Protein AF-A0A2N6T815-F1 (afdb_monomer)

Radius of gyration: 15.42 Å; Cα contacts (8 Å, |Δi|>4): 144; chains: 1; bounding box: 39×34×43 Å

Secondary structure (DSSP, 8-state):
-PPPPP----HHHHHHHHHHHHHHHHHHHHHHHHTTTGGGGHHHHHHHHHHHHHHHHHHHHH-S-HHHHTHHHHHHHHHHHHHHHS-HHHHHHHHHTHHHHHHHHHHHHHHHHHHHHT--

Solvent-accessible surface area (backbone atoms only — not comparable to full-atom values): 6227 Å² total; per-residue (Å²): 130,82,86,74,78,86,81,90,67,54,77,66,56,32,50,50,52,46,49,51,44,23,54,48,32,45,56,50,48,54,53,26,63,76,32,38,85,45,79,72,11,49,66,26,24,52,44,32,20,51,51,23,25,49,46,24,50,55,24,44,75,55,35,92,48,67,75,65,18,36,44,26,45,53,42,29,53,53,46,51,53,46,36,57,72,54,53,67,72,50,23,46,52,42,59,78,41,40,68,47,42,52,47,29,53,54,25,26,53,48,17,25,49,48,53,64,77,67,64,122

Organism: NCBI:txid302449

pLDDT: mean 93.17, std 10.55, range [45.44, 98.75]

Mean predicted aligned error: 4.26 Å

Struct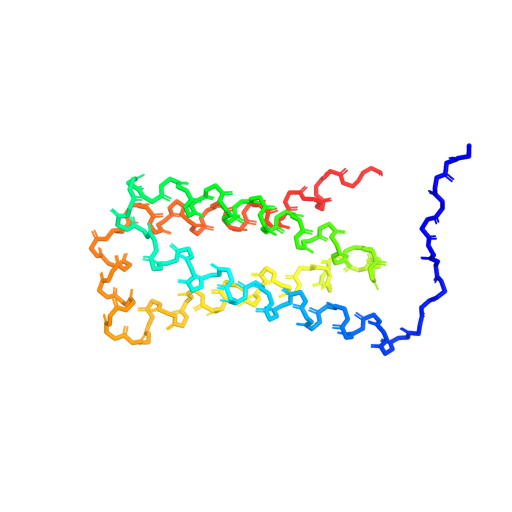ure (mmCIF, N/CA/C/O backbone):
data_AF-A0A2N6T815-F1
#
_entry.id   AF-A0A2N6T815-F1
#
loop_
_atom_site.group_PDB
_atom_site.id
_atom_site.type_symbol
_atom_site.label_atom_id
_atom_site.label_alt_id
_atom_site.label_comp_id
_atom_site.label_asym_id
_atom_site.label_entity_id
_atom_site.label_seq_id
_atom_site.pdbx_PDB_ins_code
_atom_site.Cartn_x
_atom_site.Cartn_y
_atom_site.Cartn_z
_atom_site.occupancy
_atom_site.B_iso_or_equiv
_atom_site.auth_seq_id
_atom_site.auth_comp_id
_atom_site.auth_asym_id
_atom_site.auth_atom_id
_atom_site.pdbx_PDB_model_num
ATOM 1 N N . MET A 1 1 ? -10.341 21.684 22.987 1.00 50.38 1 MET A N 1
ATOM 2 C CA . MET A 1 1 ? -11.177 20.493 22.730 1.00 50.38 1 MET A CA 1
ATOM 3 C C . MET A 1 1 ? -10.321 19.500 21.971 1.00 50.38 1 MET A C 1
ATOM 5 O O . MET A 1 1 ? -9.862 19.836 20.889 1.00 50.38 1 MET A O 1
ATOM 9 N N . THR A 1 2 ? -10.014 18.342 22.549 1.00 52.06 2 THR A N 1
ATOM 10 C CA . THR A 1 2 ? -9.398 17.254 21.781 1.00 52.06 2 THR A CA 1
ATOM 11 C C . THR A 1 2 ? -10.460 16.711 20.822 1.00 52.06 2 THR A C 1
ATOM 13 O O . THR A 1 2 ? -11.555 16.388 21.288 1.00 52.06 2 THR A O 1
ATOM 16 N N . PRO A 1 3 ? -10.207 16.654 19.502 1.00 58.94 3 PRO A N 1
ATOM 17 C CA . PRO A 1 3 ? -11.150 16.054 18.565 1.00 58.94 3 PRO A CA 1
ATOM 18 C C . PRO A 1 3 ? -11.439 14.618 19.013 1.00 58.94 3 PRO A C 1
ATOM 20 O O . PRO A 1 3 ? -10.511 13.818 19.128 1.00 58.94 3 PRO A O 1
ATOM 23 N N . GLN A 1 4 ? -12.697 14.306 19.318 1.00 61.75 4 GLN A N 1
ATOM 24 C CA . GLN A 1 4 ? -13.118 12.932 19.579 1.00 61.75 4 GLN A CA 1
ATOM 25 C C . GLN A 1 4 ? -13.483 12.299 18.233 1.00 61.75 4 GLN A C 1
ATOM 27 O O . GLN A 1 4 ? -14.345 12.844 17.537 1.00 61.75 4 GLN A O 1
ATOM 32 N N . PRO A 1 5 ? -12.835 11.195 17.821 1.00 64.44 5 PRO A N 1
ATOM 33 C CA . PRO A 1 5 ? -13.291 10.435 16.667 1.00 64.44 5 PRO A CA 1
ATOM 34 C C . PRO A 1 5 ? -14.750 10.029 16.890 1.00 64.44 5 PRO A C 1
ATOM 36 O O . PRO A 1 5 ? -15.089 9.573 17.983 1.00 64.44 5 PRO A O 1
ATOM 39 N N . ARG A 1 6 ? -15.616 10.181 15.877 1.00 68.19 6 ARG A N 1
ATOM 40 C CA . ARG A 1 6 ? -16.959 9.582 15.931 1.00 68.19 6 ARG A CA 1
ATOM 41 C C . ARG A 1 6 ? -16.769 8.085 16.191 1.00 68.19 6 ARG A C 1
ATOM 43 O O . ARG A 1 6 ? -15.906 7.482 15.569 1.00 68.19 6 ARG A O 1
ATOM 50 N N . THR A 1 7 ? -17.508 7.499 17.121 1.00 69.25 7 THR A N 1
ATOM 51 C CA . THR A 1 7 ? -17.459 6.050 17.409 1.00 69.25 7 THR A CA 1
ATOM 52 C C . THR A 1 7 ? -18.696 5.323 16.902 1.00 69.25 7 THR A C 1
ATOM 54 O O . THR A 1 7 ? -18.762 4.095 16.914 1.00 69.25 7 THR A O 1
ATOM 57 N N . ASP A 1 8 ? -19.668 6.094 16.425 1.00 77.19 8 ASP A N 1
ATOM 58 C CA . ASP A 1 8 ? -21.005 5.626 16.110 1.00 77.19 8 ASP A CA 1
ATOM 59 C C . ASP A 1 8 ? -21.026 5.298 14.618 1.00 77.19 8 ASP A C 1
ATOM 61 O O . ASP A 1 8 ? -21.353 6.131 13.770 1.00 77.19 8 ASP A O 1
ATOM 65 N N . PHE A 1 9 ? -20.565 4.100 14.274 1.00 81.69 9 PHE A N 1
ATOM 66 C CA . PHE A 1 9 ? -20.640 3.588 12.911 1.00 81.69 9 PHE A CA 1
ATOM 67 C C . PHE A 1 9 ? -21.394 2.273 12.898 1.00 81.69 9 PHE A C 1
ATOM 69 O O . PHE A 1 9 ? -21.223 1.422 13.774 1.00 81.69 9 PHE A O 1
ATOM 76 N N . THR A 1 10 ? -22.198 2.074 11.865 1.00 88.94 10 THR A N 1
ATOM 77 C CA . THR A 1 10 ? -22.815 0.776 11.628 1.00 88.94 10 THR A CA 1
ATOM 78 C C . THR A 1 10 ? -21.763 -0.224 11.131 1.00 88.94 10 THR A C 1
ATOM 80 O O . THR A 1 10 ? -20.781 0.154 10.480 1.00 88.94 10 THR A O 1
ATOM 83 N N . PRO A 1 11 ? -21.972 -1.537 11.341 1.00 87.50 11 PRO A N 1
ATOM 84 C CA . PRO A 1 11 ? -21.102 -2.557 10.759 1.00 87.50 11 PRO A CA 1
ATOM 85 C C . PRO A 1 11 ? -20.988 -2.465 9.228 1.00 87.50 11 PRO A C 1
ATOM 87 O O . PRO A 1 11 ? -19.972 -2.872 8.667 1.00 87.50 11 PRO A O 1
ATOM 90 N N . GLY A 1 12 ? -22.019 -1.944 8.549 1.00 91.94 12 GLY A N 1
ATOM 91 C CA . GLY A 1 12 ? -22.016 -1.717 7.103 1.00 91.94 12 GLY A CA 1
ATOM 92 C C . GLY A 1 12 ? -21.059 -0.601 6.681 1.00 91.94 12 GLY A C 1
ATOM 93 O O . GLY A 1 12 ? -20.268 -0.800 5.762 1.00 91.94 12 GLY A O 1
ATOM 94 N N . GLU A 1 13 ? -21.062 0.526 7.396 1.00 91.69 13 GLU A N 1
ATOM 95 C CA . GLU A 1 13 ? -20.135 1.642 7.153 1.00 91.69 13 GLU A CA 1
ATOM 96 C C . GLU A 1 13 ? -18.678 1.210 7.350 1.00 91.69 13 GLU A C 1
ATOM 98 O O . GLU A 1 13 ? -17.836 1.481 6.497 1.00 91.69 13 GLU A O 1
ATOM 103 N N . ALA A 1 14 ? -18.389 0.457 8.416 1.00 92.75 14 ALA A N 1
ATOM 104 C CA . ALA A 1 14 ? -17.045 -0.062 8.667 1.00 92.75 14 ALA A CA 1
ATOM 105 C C . ALA A 1 14 ? -16.550 -0.974 7.529 1.00 92.75 14 ALA A C 1
ATOM 107 O O . ALA A 1 14 ? -15.414 -0.843 7.068 1.00 92.75 14 ALA A O 1
ATOM 108 N N . ARG A 1 15 ? -17.407 -1.874 7.025 1.00 94.50 15 ARG A N 1
ATOM 109 C CA . ARG A 1 15 ? -17.075 -2.737 5.875 1.00 94.50 15 ARG A CA 1
ATOM 110 C C . ARG A 1 15 ? -16.854 -1.925 4.603 1.00 94.50 15 ARG A C 1
ATOM 112 O O . ARG A 1 15 ? -15.902 -2.202 3.875 1.00 94.50 15 ARG A O 1
ATOM 119 N N . ALA A 1 16 ? -17.698 -0.928 4.342 1.00 95.94 16 ALA A N 1
ATOM 120 C CA . ALA A 1 16 ? -17.553 -0.047 3.189 1.00 95.94 16 ALA A CA 1
ATOM 121 C C . ALA A 1 16 ? -16.239 0.749 3.254 1.00 95.94 16 ALA A C 1
ATOM 123 O O . ALA A 1 16 ? -15.524 0.822 2.256 1.00 95.94 16 ALA A O 1
ATOM 124 N N . GLY A 1 17 ? -15.873 1.254 4.437 1.00 95.81 17 GLY A N 1
ATOM 125 C CA . GLY A 1 17 ? -14.602 1.936 4.682 1.00 95.81 17 GLY A CA 1
ATOM 126 C C . GLY A 1 17 ? -13.395 1.057 4.352 1.00 95.81 17 GLY A C 1
ATOM 127 O O . GLY A 1 17 ? -12.543 1.451 3.558 1.00 95.81 17 GLY A O 1
ATOM 128 N N . ILE A 1 18 ? -13.346 -0.171 4.879 1.00 97.56 18 ILE A N 1
ATOM 129 C CA . ILE A 1 18 ? -12.265 -1.129 4.572 1.00 97.56 18 ILE A CA 1
ATOM 130 C C . ILE A 1 18 ? -12.244 -1.514 3.084 1.00 97.56 18 ILE A C 1
ATOM 132 O O . ILE A 1 18 ? -11.169 -1.633 2.491 1.00 97.56 18 ILE A O 1
ATOM 136 N N . THR A 1 19 ? -13.415 -1.672 2.463 1.00 98.19 19 THR A N 1
ATOM 137 C CA . THR A 1 19 ? -13.532 -2.000 1.033 1.00 98.19 19 THR A CA 1
ATOM 138 C C . THR A 1 19 ? -12.917 -0.900 0.173 1.00 98.19 19 THR A C 1
ATOM 140 O O . THR A 1 19 ? -12.053 -1.180 -0.654 1.00 98.19 19 THR A O 1
ATOM 143 N N . TRP A 1 20 ? -13.279 0.362 0.412 1.00 98.06 20 TRP A N 1
ATOM 144 C CA . TRP A 1 20 ? -12.723 1.492 -0.334 1.00 98.06 20 TRP A CA 1
ATOM 145 C C . TRP A 1 20 ? -11.234 1.716 -0.078 1.00 98.06 20 TRP A C 1
ATOM 147 O O . TRP A 1 20 ? -10.512 2.052 -1.014 1.00 98.06 20 TRP A O 1
ATOM 157 N N . LEU A 1 21 ? -10.744 1.468 1.140 1.00 98.25 21 LEU A N 1
ATOM 158 C CA . LEU A 1 21 ? -9.302 1.475 1.411 1.00 98.25 21 LEU A CA 1
ATOM 159 C C . LEU A 1 21 ? -8.565 0.414 0.585 1.00 98.25 21 LEU A C 1
ATOM 161 O O . LEU A 1 21 ? -7.471 0.671 0.092 1.00 98.25 21 LEU A O 1
ATOM 165 N N . SER A 1 22 ? -9.174 -0.757 0.401 1.00 98.62 22 SER A N 1
ATOM 166 C CA . SER A 1 22 ? -8.601 -1.848 -0.394 1.00 98.62 22 SER A CA 1
ATOM 167 C C . SER A 1 22 ? -8.604 -1.525 -1.892 1.00 98.62 22 SER A C 1
ATOM 169 O O . SER A 1 22 ? -7.609 -1.762 -2.571 1.00 98.62 22 SER A O 1
ATOM 171 N N . VAL A 1 23 ? -9.679 -0.907 -2.398 1.00 98.62 23 VAL A N 1
ATOM 172 C CA . VAL A 1 23 ? -9.727 -0.370 -3.771 1.00 98.62 23 VAL A CA 1
ATOM 173 C C . VAL A 1 23 ? -8.649 0.697 -3.967 1.00 98.62 23 VAL A C 1
ATOM 175 O O . VAL A 1 23 ? -7.899 0.638 -4.937 1.00 98.62 23 VAL A O 1
ATOM 178 N N . GLY A 1 24 ? -8.525 1.635 -3.025 1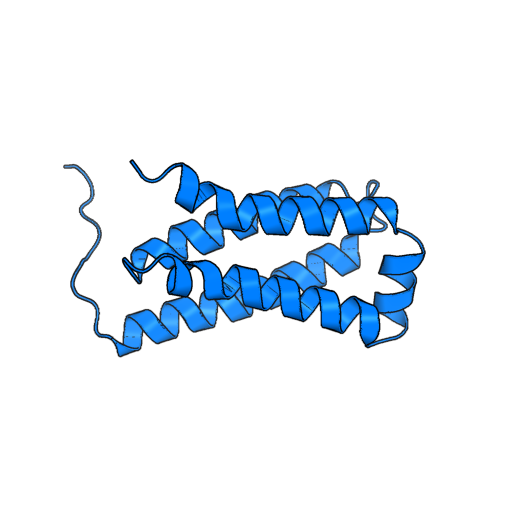.00 98.50 24 GLY A N 1
ATOM 179 C CA . GLY A 1 24 ? -7.480 2.656 -3.041 1.00 98.50 24 GLY A CA 1
ATOM 180 C C . GLY A 1 24 ? -6.080 2.047 -3.094 1.00 98.50 24 GLY A C 1
ATOM 181 O O . GLY A 1 24 ? -5.278 2.463 -3.921 1.00 98.50 24 GLY A O 1
ATOM 182 N N . ALA A 1 25 ? -5.816 1.011 -2.294 1.00 98.62 25 ALA A N 1
ATOM 183 C CA . ALA A 1 25 ? -4.536 0.307 -2.290 1.00 98.62 25 ALA A CA 1
ATOM 184 C C . ALA A 1 25 ? -4.206 -0.354 -3.644 1.00 98.62 25 ALA A C 1
ATOM 186 O O . ALA A 1 25 ? -3.054 -0.347 -4.070 1.00 98.62 25 ALA A O 1
ATOM 187 N N . LEU A 1 26 ? -5.200 -0.891 -4.361 1.00 98.75 26 LEU A N 1
ATOM 188 C CA . LEU A 1 26 ? -4.985 -1.413 -5.717 1.00 98.75 26 LEU A CA 1
ATOM 189 C C . LEU A 1 26 ? -4.689 -0.300 -6.725 1.00 98.75 26 LEU A C 1
ATOM 191 O O . LEU A 1 26 ? -3.833 -0.464 -7.590 1.00 98.75 26 LEU A O 1
ATOM 195 N N . VAL A 1 27 ? -5.372 0.841 -6.619 1.00 98.56 27 VAL A N 1
ATOM 196 C CA . VAL A 1 27 ? -5.113 1.989 -7.499 1.00 98.56 27 VAL A CA 1
ATO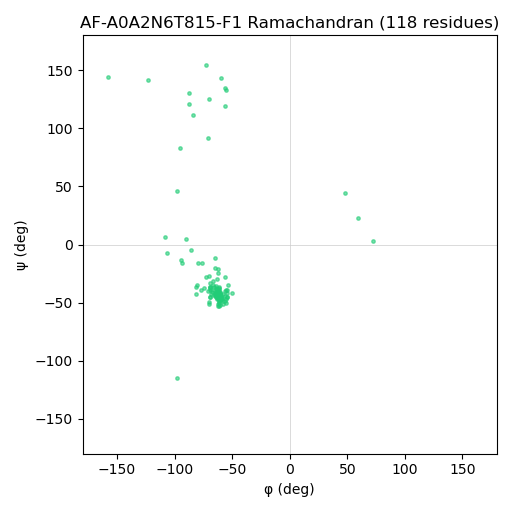M 197 C C . VAL A 1 27 ? -3.707 2.543 -7.265 1.00 98.56 27 VAL A C 1
ATOM 199 O O . VAL A 1 27 ? -2.989 2.798 -8.230 1.00 98.56 27 VAL A O 1
ATOM 202 N N . THR A 1 28 ? -3.281 2.688 -6.007 1.00 98.06 28 THR A N 1
ATOM 203 C CA . THR A 1 28 ? -1.925 3.161 -5.689 1.00 98.06 28 THR A CA 1
ATOM 204 C C . THR A 1 28 ? -0.873 2.178 -6.182 1.00 98.06 28 THR A C 1
ATOM 206 O O . THR A 1 28 ? 0.097 2.611 -6.794 1.00 98.06 28 THR A O 1
ATOM 209 N N . LEU A 1 29 ? -1.106 0.870 -6.033 1.00 98.62 29 LEU A N 1
ATOM 210 C CA . LEU A 1 29 ? -0.227 -0.169 -6.569 1.00 98.62 29 LEU A CA 1
ATOM 211 C C . LEU A 1 29 ? 0.010 -0.015 -8.079 1.00 98.62 29 LEU A C 1
ATOM 213 O O . LEU A 1 29 ? 1.146 -0.129 -8.535 1.00 98.62 29 LEU A O 1
ATOM 217 N N . LEU A 1 30 ? -1.041 0.237 -8.867 1.00 98.12 30 LEU A N 1
ATOM 218 C CA . LEU A 1 30 ? -0.896 0.418 -10.317 1.00 98.12 30 LEU A CA 1
ATOM 219 C C . LEU A 1 30 ? 0.016 1.606 -10.648 1.00 98.12 30 LEU A C 1
ATOM 221 O O . LEU A 1 30 ? 0.861 1.506 -11.538 1.00 98.12 30 LEU A O 1
ATOM 225 N N . VAL A 1 31 ? -0.124 2.710 -9.908 1.00 98.19 31 VAL A N 1
ATOM 226 C CA . VAL A 1 31 ? 0.721 3.903 -10.065 1.00 98.19 31 VAL A CA 1
ATOM 227 C C . VAL A 1 31 ? 2.158 3.622 -9.629 1.00 98.19 31 VAL A C 1
ATOM 229 O O . VAL A 1 31 ? 3.094 4.025 -10.317 1.00 98.19 31 VAL A O 1
ATOM 232 N N . GLU A 1 32 ? 2.346 2.918 -8.514 1.00 98.25 32 GLU A N 1
ATOM 233 C CA . GLU A 1 32 ? 3.656 2.543 -7.983 1.00 98.25 32 GLU A CA 1
ATOM 234 C C . GLU A 1 32 ? 4.423 1.666 -8.975 1.00 98.25 32 GLU A C 1
ATOM 236 O O . GLU A 1 32 ? 5.542 2.009 -9.354 1.00 98.25 32 GLU A O 1
A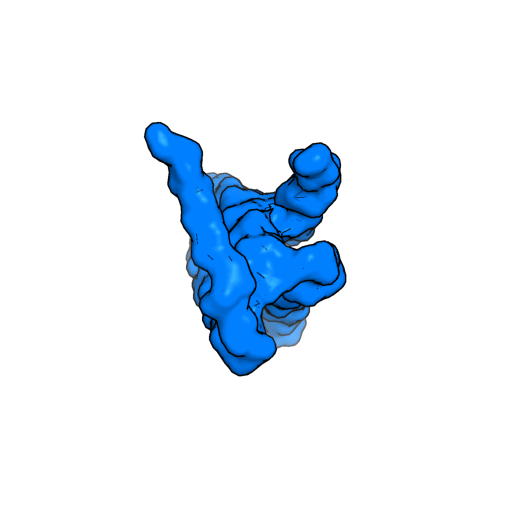TOM 241 N N . VAL A 1 33 ? 3.803 0.581 -9.454 1.00 98.06 33 VAL A N 1
ATOM 242 C CA . VAL A 1 33 ? 4.412 -0.320 -10.441 1.00 98.06 33 VAL A CA 1
ATOM 243 C C . VAL A 1 33 ? 4.702 0.429 -11.735 1.00 98.06 33 VAL A C 1
ATOM 245 O O . VAL A 1 33 ? 5.824 0.366 -12.224 1.00 98.06 33 VAL A O 1
ATOM 248 N N . GLY A 1 34 ? 3.738 1.197 -12.250 1.00 97.00 34 GLY A N 1
ATOM 249 C CA . GLY A 1 34 ? 3.905 1.987 -13.473 1.00 97.00 34 GLY A CA 1
ATOM 250 C C . GLY A 1 34 ? 4.945 3.109 -13.378 1.00 97.00 34 GLY A C 1
ATOM 251 O O . GLY A 1 34 ? 5.312 3.670 -14.405 1.00 97.00 34 GLY A O 1
ATOM 252 N N . SER A 1 35 ? 5.425 3.428 -12.173 1.00 96.56 35 SER A N 1
ATOM 253 C CA . SER A 1 35 ? 6.449 4.450 -11.929 1.00 96.56 35 SER A CA 1
ATOM 254 C C . SER A 1 35 ? 7.806 3.864 -11.523 1.00 96.56 35 SER A C 1
ATOM 256 O O . SER A 1 35 ? 8.702 4.625 -11.155 1.00 96.56 35 SER A O 1
ATOM 258 N N . LEU A 1 36 ? 7.988 2.537 -11.558 1.00 96.12 36 LEU A N 1
ATOM 259 C CA . LEU A 1 36 ? 9.230 1.886 -11.115 1.00 96.12 36 LEU A CA 1
ATOM 260 C C . LEU A 1 36 ? 10.463 2.276 -11.940 1.00 96.12 36 LEU A C 1
ATOM 262 O O . LEU A 1 36 ? 11.569 2.314 -11.402 1.00 96.12 36 LEU A O 1
ATOM 266 N N . ASP A 1 37 ? 10.288 2.595 -13.221 1.00 95.38 37 ASP A N 1
ATOM 267 C CA . ASP A 1 37 ? 11.364 3.053 -14.103 1.00 95.38 37 ASP A CA 1
ATOM 268 C C . ASP A 1 37 ? 11.758 4.518 -13.841 1.00 95.38 37 ASP A C 1
ATOM 270 O O . ASP A 1 37 ? 12.828 4.974 -14.250 1.00 95.38 37 ASP A O 1
ATOM 274 N N . LYS A 1 38 ? 10.912 5.279 -13.137 1.00 96.06 38 LYS A N 1
ATOM 275 C CA . LYS A 1 38 ? 11.127 6.703 -12.869 1.00 96.06 38 LYS A CA 1
ATOM 276 C C . LYS A 1 38 ? 11.945 6.894 -11.605 1.00 96.06 38 LYS A C 1
ATOM 278 O O . LYS A 1 38 ? 11.604 6.371 -10.549 1.00 96.06 38 LYS A O 1
ATOM 283 N N . LEU A 1 39 ? 13.001 7.710 -11.695 1.00 95.19 39 LEU A N 1
ATOM 284 C CA . LEU A 1 39 ? 13.834 8.098 -10.547 1.00 95.19 39 LEU A CA 1
ATOM 285 C C . LEU A 1 39 ? 14.251 6.884 -9.693 1.00 95.19 39 LEU A C 1
ATOM 287 O O . LEU A 1 39 ? 14.158 6.917 -8.466 1.00 95.19 39 LEU A O 1
ATOM 291 N N . TRP A 1 40 ? 14.668 5.799 -10.357 1.00 94.12 40 TRP A N 1
ATOM 292 C CA . TRP A 1 40 ? 15.077 4.541 -9.717 1.00 94.12 40 TRP A CA 1
ATOM 293 C C . TRP A 1 40 ? 13.989 3.870 -8.856 1.00 94.12 40 TRP A C 1
ATOM 295 O O . TRP A 1 40 ? 14.300 3.113 -7.939 1.00 94.12 40 TRP A O 1
ATOM 305 N N . GLY A 1 41 ? 12.712 4.167 -9.107 1.00 96.44 41 GLY A N 1
ATOM 306 C CA . GLY A 1 41 ? 11.575 3.651 -8.346 1.00 96.44 41 GLY A CA 1
ATOM 307 C C . GLY A 1 41 ? 11.434 4.254 -6.946 1.00 96.44 41 GLY A C 1
ATOM 308 O O . GLY A 1 41 ? 10.524 3.876 -6.212 1.00 96.44 41 GLY A O 1
ATOM 309 N N . ILE A 1 42 ? 12.286 5.214 -6.564 1.00 97.88 42 ILE A N 1
ATOM 310 C CA . ILE A 1 42 ? 12.286 5.819 -5.223 1.00 97.88 42 ILE A CA 1
ATOM 311 C C . ILE A 1 42 ? 10.911 6.406 -4.861 1.00 97.88 42 ILE A C 1
ATOM 313 O O . ILE A 1 42 ? 10.425 6.104 -3.768 1.00 97.88 42 ILE A O 1
ATOM 317 N N . PRO A 1 43 ? 10.230 7.183 -5.732 1.00 98.00 43 PRO A N 1
ATOM 318 C CA . PRO A 1 43 ? 8.912 7.721 -5.400 1.00 98.00 43 PRO A CA 1
ATOM 319 C C . PRO A 1 43 ? 7.872 6.627 -5.138 1.00 98.00 43 PRO A C 1
ATOM 321 O O . PRO A 1 43 ? 7.092 6.751 -4.198 1.00 98.00 43 PRO A O 1
ATOM 324 N N . ALA A 1 44 ? 7.893 5.542 -5.920 1.00 98.06 44 ALA A N 1
ATOM 325 C CA . ALA A 1 44 ? 6.987 4.408 -5.752 1.00 98.06 44 ALA A CA 1
ATOM 326 C C . ALA A 1 44 ? 7.241 3.670 -4.429 1.00 98.06 44 ALA A C 1
ATOM 328 O O . ALA A 1 44 ? 6.306 3.377 -3.692 1.00 98.06 44 ALA A O 1
ATOM 329 N N . ILE A 1 45 ? 8.510 3.434 -4.084 1.00 98.56 45 ILE A N 1
ATOM 330 C CA . ILE A 1 45 ? 8.911 2.774 -2.833 1.00 98.56 45 ILE A CA 1
ATOM 331 C C . ILE A 1 45 ? 8.465 3.599 -1.617 1.00 98.56 45 ILE A C 1
ATOM 333 O O . ILE A 1 45 ? 7.890 3.064 -0.667 1.00 98.56 45 ILE A O 1
ATOM 337 N N . VAL A 1 46 ? 8.692 4.916 -1.649 1.00 98.50 46 VAL A N 1
ATOM 338 C CA . VAL A 1 46 ? 8.257 5.825 -0.577 1.00 98.50 46 VAL A CA 1
ATOM 339 C C . VAL A 1 46 ? 6.732 5.876 -0.492 1.00 98.50 46 VAL A C 1
ATOM 341 O O . VAL A 1 46 ? 6.185 5.826 0.612 1.00 98.50 46 VAL A O 1
ATOM 344 N N . ALA A 1 47 ? 6.042 5.941 -1.635 1.00 98.25 47 ALA A N 1
ATOM 345 C CA . ALA A 1 47 ? 4.585 5.920 -1.689 1.00 98.25 47 ALA A CA 1
ATOM 346 C C . ALA A 1 47 ? 4.023 4.634 -1.072 1.00 98.25 47 ALA A C 1
ATOM 348 O O . ALA A 1 47 ? 3.186 4.736 -0.179 1.00 98.25 47 ALA A O 1
ATOM 349 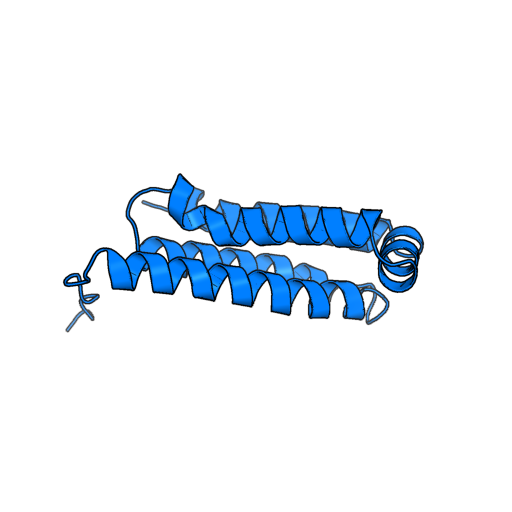N N . ALA A 1 48 ? 4.550 3.459 -1.426 1.00 98.44 48 ALA A N 1
ATOM 350 C CA . ALA A 1 48 ? 4.101 2.183 -0.872 1.00 98.44 48 ALA A CA 1
ATOM 351 C C . ALA A 1 48 ? 4.239 2.135 0.657 1.00 98.44 48 ALA A C 1
ATOM 353 O O . ALA A 1 48 ? 3.312 1.725 1.360 1.00 98.44 48 ALA A O 1
ATOM 354 N N . TRP A 1 49 ? 5.361 2.626 1.199 1.00 98.31 49 TRP A N 1
ATOM 355 C CA . TRP A 1 49 ? 5.545 2.725 2.649 1.00 98.31 49 TRP A CA 1
ATOM 356 C C . TRP A 1 49 ? 4.518 3.660 3.302 1.00 98.31 49 TRP A C 1
ATOM 358 O O . TRP A 1 49 ? 3.848 3.299 4.276 1.00 98.31 49 TRP A O 1
ATOM 368 N N . VAL A 1 50 ? 4.403 4.888 2.788 1.00 98.19 50 VAL A N 1
ATOM 369 C CA . VAL A 1 50 ? 3.578 5.937 3.400 1.00 98.19 50 VAL A CA 1
ATOM 370 C C . VAL A 1 50 ? 2.096 5.619 3.253 1.00 98.19 50 VAL A C 1
ATOM 372 O O . VAL A 1 50 ? 1.368 5.659 4.245 1.00 98.19 50 VAL A O 1
ATOM 375 N N . LEU A 1 51 ? 1.646 5.287 2.045 1.00 98.12 51 LEU A N 1
ATOM 376 C CA . LEU A 1 51 ? 0.248 4.999 1.739 1.00 98.12 51 LEU A CA 1
ATOM 377 C C . LEU A 1 51 ? -0.201 3.686 2.372 1.00 98.12 51 LEU A C 1
ATOM 379 O O . LEU A 1 51 ? -1.307 3.647 2.905 1.00 98.12 51 LEU A O 1
ATOM 383 N N . GLY A 1 52 ? 0.658 2.662 2.438 1.00 97.69 52 GLY A N 1
ATOM 384 C CA . GLY A 1 52 ? 0.388 1.456 3.225 1.00 97.69 52 GLY A CA 1
ATOM 385 C C . GLY A 1 52 ? 0.174 1.784 4.706 1.00 97.69 52 GLY A C 1
ATOM 386 O O . GLY A 1 52 ? -0.814 1.368 5.316 1.00 97.69 52 GLY A O 1
ATOM 387 N N . GLY A 1 53 ? 1.040 2.627 5.278 1.00 97.44 53 GLY A N 1
ATOM 388 C CA . GLY A 1 53 ? 0.902 3.086 6.659 1.00 97.44 53 GLY A CA 1
ATOM 389 C C . GLY A 1 53 ? -0.352 3.928 6.905 1.00 97.44 53 GLY A C 1
ATOM 390 O O . GLY A 1 53 ? -1.031 3.749 7.919 1.00 97.44 53 GLY A O 1
ATOM 391 N N . VAL A 1 54 ? -0.690 4.835 5.988 1.00 97.38 54 VAL A N 1
ATOM 392 C CA . VAL A 1 54 ? -1.935 5.616 6.037 1.00 97.38 54 VAL A CA 1
ATOM 393 C C . VAL A 1 54 ? -3.142 4.689 5.924 1.00 97.38 54 VAL A C 1
ATOM 395 O O . VAL A 1 54 ? -4.053 4.796 6.739 1.00 97.38 54 VAL A O 1
ATOM 398 N N . GLY A 1 55 ? -3.127 3.737 4.992 1.00 96.88 55 GLY A N 1
ATOM 399 C CA . GLY A 1 55 ? -4.186 2.755 4.786 1.00 96.88 55 GLY A CA 1
ATOM 400 C C . GLY A 1 55 ? -4.491 1.961 6.054 1.00 96.88 55 GLY A C 1
ATOM 401 O O . GLY A 1 55 ? -5.639 1.940 6.494 1.00 96.88 55 GLY A O 1
ATOM 402 N N . THR A 1 56 ? -3.472 1.402 6.712 1.00 97.06 56 THR A N 1
ATOM 403 C CA . THR A 1 56 ? -3.665 0.657 7.967 1.00 97.06 56 THR A CA 1
ATOM 404 C C . THR A 1 56 ? -4.107 1.563 9.120 1.00 97.06 56 THR A C 1
ATOM 406 O O . THR A 1 56 ? -4.985 1.179 9.896 1.00 97.06 56 THR A O 1
ATOM 409 N N . LYS A 1 57 ? -3.549 2.779 9.258 1.00 95.69 57 LYS A N 1
ATOM 410 C CA . LYS A 1 57 ? -3.998 3.743 10.286 1.00 95.69 57 LYS A CA 1
ATOM 411 C C . LYS A 1 57 ? -5.470 4.097 10.112 1.00 95.69 57 LYS A C 1
ATOM 413 O O . LYS A 1 57 ? -6.211 4.086 11.089 1.00 95.69 57 LYS A O 1
ATOM 418 N N . THR A 1 58 ? -5.888 4.367 8.881 1.00 95.19 58 THR A N 1
ATOM 419 C CA . THR A 1 58 ? -7.283 4.666 8.557 1.00 95.19 58 THR A CA 1
ATOM 420 C C . THR A 1 58 ? -8.158 3.433 8.758 1.00 95.19 58 THR A C 1
ATOM 422 O O . THR A 1 58 ? -9.239 3.543 9.321 1.00 95.19 58 THR A O 1
ATOM 425 N N . GLY A 1 59 ? -7.676 2.238 8.404 1.00 95.12 59 GLY A N 1
ATOM 426 C CA . GLY A 1 59 ? -8.359 0.972 8.670 1.00 95.12 59 GLY A CA 1
ATOM 427 C C . GLY A 1 59 ? -8.667 0.772 10.154 1.00 95.12 59 GLY A C 1
ATOM 428 O O . GLY A 1 59 ? -9.775 0.376 10.506 1.00 95.12 59 GLY A O 1
ATOM 429 N N . ARG A 1 60 ? -7.735 1.140 11.041 1.00 93.44 60 ARG A N 1
ATOM 430 C CA . ARG A 1 60 ? -7.941 1.096 12.498 1.00 93.44 60 ARG A CA 1
ATOM 431 C C . ARG A 1 60 ? -9.019 2.049 13.019 1.00 93.44 60 ARG A C 1
ATOM 433 O O . ARG A 1 60 ? -9.524 1.817 14.112 1.00 93.44 60 ARG A O 1
ATOM 440 N N . LEU A 1 61 ? -9.392 3.088 12.270 1.00 92.50 61 LEU A N 1
ATOM 441 C CA . LEU A 1 61 ? -10.537 3.935 12.632 1.00 92.50 61 LEU A CA 1
ATOM 442 C C . LEU A 1 61 ? -11.865 3.186 12.458 1.00 92.50 61 LEU A C 1
ATOM 444 O O . LEU A 1 61 ? -12.829 3.472 13.158 1.00 92.50 61 LEU A O 1
ATOM 448 N N . TRP A 1 62 ? -11.899 2.202 11.556 1.00 93.19 62 TRP A N 1
ATOM 449 C CA . TRP A 1 62 ? -13.088 1.409 11.245 1.00 93.19 62 TRP A CA 1
ATOM 450 C C . TRP A 1 62 ? -13.180 0.108 12.048 1.00 93.19 62 TRP A C 1
ATOM 452 O O . TRP A 1 62 ? -14.231 -0.532 12.072 1.00 93.19 62 TRP A O 1
ATOM 462 N N . THR A 1 63 ? -12.088 -0.337 12.676 1.00 91.38 63 THR A N 1
ATOM 463 C CA . THR A 1 63 ? -12.061 -1.607 13.410 1.00 91.38 63 THR A CA 1
ATOM 464 C C . THR A 1 63 ? -10.950 -1.677 14.454 1.00 91.38 63 THR A C 1
ATOM 466 O O . THR A 1 63 ? -9.823 -1.242 14.229 1.00 91.38 63 THR A O 1
ATOM 469 N N . SER A 1 64 ? -11.244 -2.324 15.583 1.00 89.88 64 SER A N 1
ATOM 470 C CA . SER A 1 64 ? -10.248 -2.671 16.603 1.00 89.88 64 SER A CA 1
ATOM 471 C C . SER A 1 64 ? -9.426 -3.916 16.250 1.00 89.88 64 SER A C 1
ATOM 473 O O . SER A 1 64 ? -8.381 -4.153 16.854 1.00 89.88 64 SER A O 1
ATOM 475 N N . LYS A 1 65 ? -9.869 -4.728 15.279 1.00 93.00 65 LYS A N 1
ATOM 476 C CA . LYS A 1 65 ? -9.196 -5.978 14.903 1.00 93.00 65 LYS A CA 1
ATOM 477 C C . LYS A 1 65 ? -8.063 -5.700 13.915 1.00 93.00 65 LYS A C 1
ATOM 479 O O . LYS A 1 65 ? -8.319 -5.402 12.749 1.00 93.00 65 LYS A O 1
ATOM 484 N N . SER A 1 66 ? -6.815 -5.892 14.346 1.00 93.25 66 SER A N 1
ATOM 485 C CA . SER A 1 66 ? -5.620 -5.697 13.505 1.00 93.25 66 SER A CA 1
ATOM 486 C C . SER A 1 66 ? -5.662 -6.485 12.192 1.00 93.25 66 SER A C 1
ATOM 488 O O . SER A 1 66 ? -5.212 -5.988 11.165 1.00 93.25 66 SER A O 1
ATOM 490 N N . THR A 1 67 ? -6.250 -7.686 12.200 1.00 93.75 67 THR A N 1
ATOM 491 C CA . THR A 1 67 ? -6.402 -8.518 10.997 1.00 93.75 67 THR A CA 1
ATOM 492 C C . THR A 1 67 ? -7.297 -7.871 9.942 1.00 93.75 67 THR A C 1
ATOM 494 O O . THR A 1 67 ? -6.989 -7.953 8.758 1.00 93.75 67 THR A O 1
ATOM 497 N N . ILE A 1 68 ? -8.367 -7.184 10.355 1.00 95.56 68 ILE A N 1
ATOM 498 C CA . ILE A 1 68 ? -9.278 -6.484 9.440 1.00 95.56 68 ILE A CA 1
ATOM 499 C C . ILE A 1 68 ? -8.645 -5.171 8.961 1.00 95.56 68 ILE A C 1
ATOM 501 O O . ILE A 1 68 ? -8.736 -4.839 7.783 1.00 95.56 68 ILE A O 1
ATOM 505 N N . ALA A 1 69 ? -7.942 -4.449 9.840 1.00 96.19 69 ALA A N 1
ATOM 506 C CA . ALA A 1 69 ? -7.241 -3.217 9.469 1.00 96.19 69 ALA A CA 1
ATOM 507 C C . ALA A 1 69 ? -6.128 -3.440 8.422 1.00 96.19 69 ALA A C 1
ATOM 509 O O . ALA A 1 69 ? -5.797 -2.513 7.688 1.00 96.19 69 ALA A O 1
ATOM 510 N N . LEU A 1 70 ? -5.578 -4.658 8.334 1.00 97.06 70 LEU A N 1
ATOM 511 C CA . LEU A 1 70 ? -4.570 -5.059 7.344 1.00 97.06 70 LEU A CA 1
ATOM 512 C C . LEU A 1 70 ? -5.142 -5.529 6.000 1.00 97.06 70 LEU A C 1
ATOM 514 O O . LEU A 1 70 ? -4.365 -5.809 5.089 1.00 97.06 70 LEU A O 1
ATOM 518 N N . VAL A 1 71 ? -6.463 -5.630 5.842 1.00 98.25 71 VAL A N 1
ATOM 519 C CA . VAL A 1 71 ? -7.077 -6.076 4.577 1.00 98.25 71 VAL A CA 1
ATOM 520 C C . VAL A 1 71 ? -6.612 -5.249 3.366 1.00 98.25 71 VAL A C 1
ATOM 522 O O . VAL A 1 71 ? -6.282 -5.866 2.352 1.00 98.25 71 VAL A O 1
ATOM 525 N N . PRO A 1 72 ? -6.474 -3.908 3.436 1.00 98.25 72 PRO A N 1
ATOM 526 C CA . PRO A 1 72 ? -5.924 -3.132 2.323 1.00 98.25 72 PRO A CA 1
ATOM 527 C C . PRO A 1 72 ? -4.487 -3.534 1.963 1.00 98.25 72 PRO A C 1
ATOM 529 O O . PRO A 1 72 ? -4.174 -3.696 0.787 1.00 98.25 72 PRO A O 1
ATOM 532 N N . THR A 1 73 ? -3.632 -3.781 2.960 1.00 98.12 73 THR A N 1
ATOM 533 C CA . THR A 1 73 ? -2.249 -4.251 2.761 1.00 98.12 73 THR A CA 1
ATOM 534 C C . THR A 1 73 ? -2.213 -5.635 2.120 1.00 98.12 73 THR A C 1
ATOM 536 O O . THR A 1 73 ? -1.453 -5.863 1.184 1.00 98.12 73 THR A O 1
ATOM 539 N N . TRP A 1 74 ? -3.062 -6.564 2.570 1.00 98.31 74 TRP A N 1
ATOM 540 C CA . TRP A 1 74 ? -3.191 -7.877 1.931 1.00 98.31 74 TRP A CA 1
ATOM 541 C C . TRP A 1 74 ? -3.679 -7.767 0.490 1.00 98.31 74 TRP A C 1
ATOM 543 O O . TRP A 1 74 ? -3.158 -8.449 -0.388 1.00 98.31 74 TRP A O 1
ATOM 553 N N . THR A 1 75 ? -4.635 -6.876 0.237 1.00 98.62 75 THR A N 1
ATOM 554 C CA . THR A 1 75 ? -5.154 -6.614 -1.108 1.00 98.62 75 THR A CA 1
ATOM 555 C C . THR A 1 75 ? -4.049 -6.080 -2.019 1.00 98.62 75 THR A C 1
ATOM 557 O O . THR A 1 75 ? -3.897 -6.563 -3.138 1.00 98.62 75 THR A O 1
ATOM 560 N N . TRP A 1 76 ? -3.224 -5.155 -1.522 1.00 98.75 76 TRP A N 1
ATOM 561 C CA . TRP A 1 76 ? -2.041 -4.658 -2.224 1.00 98.75 76 TRP A CA 1
ATOM 562 C C . TRP A 1 76 ? -1.035 -5.778 -2.524 1.00 98.75 76 TRP A C 1
ATOM 564 O O . TRP A 1 76 ? -0.577 -5.897 -3.656 1.00 98.75 76 TRP A O 1
ATOM 574 N N . LEU A 1 77 ? -0.740 -6.654 -1.554 1.00 98.56 77 LEU A N 1
ATOM 575 C CA . LEU A 1 77 ? 0.201 -7.770 -1.740 1.00 98.56 77 LEU A CA 1
ATOM 576 C C . LEU A 1 77 ? -0.271 -8.763 -2.797 1.00 98.56 77 LEU A C 1
ATOM 578 O O . LEU A 1 77 ? 0.501 -9.159 -3.670 1.00 98.56 77 LEU A O 1
ATOM 582 N N . VAL A 1 78 ? -1.544 -9.151 -2.725 1.00 98.56 78 VAL A N 1
ATOM 583 C CA . VAL A 1 78 ? -2.162 -10.029 -3.722 1.00 98.56 78 VAL A CA 1
ATOM 584 C C . VAL A 1 78 ? -2.163 -9.345 -5.085 1.00 98.56 78 VAL A C 1
ATOM 586 O O . VAL A 1 78 ? -1.791 -9.970 -6.073 1.00 98.56 78 VA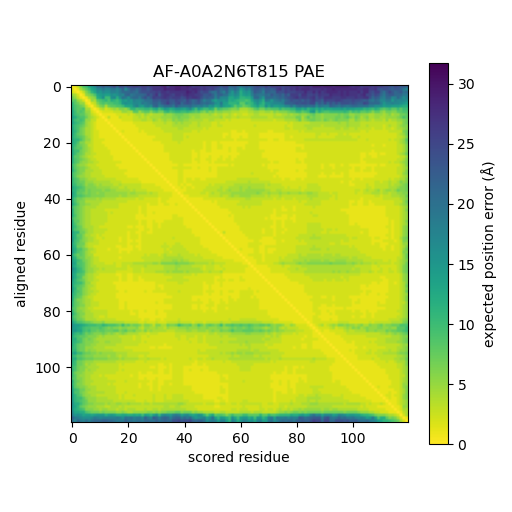L A O 1
ATOM 589 N N . GLY A 1 79 ? -2.498 -8.054 -5.144 1.00 98.50 79 GLY A N 1
ATOM 590 C CA . GLY A 1 79 ? -2.415 -7.260 -6.364 1.00 98.50 79 GLY A CA 1
ATOM 591 C C . GLY A 1 79 ? -1.013 -7.279 -6.973 1.00 98.50 79 GLY A C 1
ATOM 592 O O . GLY A 1 79 ? -0.871 -7.564 -8.157 1.00 98.50 79 GLY A O 1
ATOM 593 N N . LEU A 1 80 ? 0.032 -7.044 -6.175 1.00 98.44 80 LEU A N 1
ATOM 594 C CA . LEU A 1 80 ? 1.414 -7.025 -6.658 1.00 98.44 80 LEU A CA 1
ATOM 595 C C . LEU A 1 80 ? 1.830 -8.399 -7.197 1.00 98.44 80 LEU A C 1
ATOM 597 O O . LEU A 1 80 ? 2.432 -8.483 -8.267 1.00 98.44 80 LEU A O 1
ATOM 601 N N . ALA A 1 81 ? 1.461 -9.478 -6.501 1.00 98.19 81 ALA A N 1
ATOM 602 C CA . ALA A 1 81 ? 1.695 -10.839 -6.973 1.00 98.19 81 ALA A CA 1
ATOM 603 C C . ALA A 1 81 ? 0.980 -11.110 -8.310 1.00 98.19 81 ALA A C 1
ATOM 605 O O . ALA A 1 81 ? 1.580 -11.662 -9.234 1.00 98.19 81 ALA A O 1
ATOM 606 N N . LEU A 1 82 ? -0.272 -10.661 -8.453 1.00 98.25 82 LEU A N 1
ATOM 607 C CA . LEU A 1 82 ? -1.021 -10.767 -9.705 1.00 98.25 82 LEU A CA 1
ATOM 608 C C . LEU A 1 82 ? -0.386 -9.945 -10.831 1.00 98.25 82 LEU A C 1
ATOM 610 O O . LEU A 1 82 ? -0.340 -10.425 -11.956 1.00 98.25 82 LEU A O 1
ATOM 614 N N . LEU A 1 83 ? 0.149 -8.752 -10.564 1.00 97.88 83 LEU A N 1
ATOM 615 C CA . LEU A 1 83 ? 0.853 -7.951 -11.575 1.00 97.88 83 LEU A CA 1
ATOM 616 C C . LEU A 1 83 ? 2.194 -8.569 -11.987 1.00 97.88 83 LEU A C 1
ATOM 618 O O . LEU A 1 83 ? 2.578 -8.470 -13.153 1.00 97.88 83 LEU A O 1
ATOM 622 N N . TYR A 1 84 ? 2.880 -9.236 -11.057 1.00 96.81 84 TYR A N 1
ATOM 623 C CA . TYR A 1 84 ? 4.111 -9.976 -11.331 1.00 96.81 84 TYR A CA 1
ATOM 624 C C . TYR A 1 84 ? 3.858 -11.229 -12.184 1.00 96.81 84 TYR A C 1
ATOM 626 O O . TYR A 1 84 ? 4.657 -11.567 -13.057 1.00 96.81 84 TYR A O 1
ATOM 634 N N . MET A 1 85 ? 2.743 -11.930 -11.956 1.00 95.88 85 MET A N 1
ATOM 635 C CA . MET A 1 85 ? 2.383 -13.155 -12.686 1.00 95.88 85 MET A CA 1
ATOM 636 C C . MET A 1 85 ? 1.467 -12.914 -13.891 1.00 95.88 85 MET A C 1
ATOM 638 O O . MET A 1 85 ? 1.296 -13.822 -14.698 1.00 95.88 85 MET A O 1
ATOM 642 N N . GLY A 1 86 ? 0.875 -11.732 -14.029 1.00 93.75 86 GLY A N 1
ATOM 643 C CA . GLY A 1 86 ? -0.222 -11.454 -14.953 1.00 93.75 86 GLY A CA 1
ATOM 644 C C . GLY A 1 86 ? 0.232 -10.803 -16.265 1.00 93.75 86 GLY A C 1
ATOM 645 O O . GLY A 1 86 ? 0.903 -11.479 -17.044 1.00 93.75 86 GLY A O 1
ATOM 646 N N . PRO A 1 87 ? -0.154 -9.546 -16.559 1.00 94.44 87 PRO A N 1
ATOM 647 C CA . PRO A 1 87 ? 0.111 -8.908 -17.852 1.00 94.44 87 PRO A CA 1
ATOM 648 C C . PRO A 1 87 ? 1.600 -8.806 -18.192 1.00 94.44 87 PRO A C 1
ATOM 650 O O . PRO A 1 87 ? 2.414 -8.486 -17.327 1.00 94.44 87 PRO A O 1
ATOM 653 N N . ASP A 1 88 ? 1.950 -8.981 -19.470 1.00 94.69 88 ASP A N 1
ATOM 654 C CA . ASP A 1 88 ? 3.350 -8.939 -19.912 1.00 94.69 88 ASP A CA 1
ATOM 655 C C . ASP A 1 88 ? 4.013 -7.586 -19.640 1.00 94.69 88 ASP A C 1
ATOM 657 O O . ASP A 1 88 ? 5.159 -7.549 -19.209 1.00 94.69 88 ASP A O 1
ATOM 661 N N . VAL A 1 89 ? 3.279 -6.479 -19.792 1.00 94.44 89 VAL A N 1
ATOM 662 C CA . VAL A 1 89 ? 3.808 -5.126 -19.547 1.00 94.44 89 VAL A CA 1
ATOM 663 C C . VAL A 1 89 ? 4.253 -4.948 -18.093 1.00 94.44 89 VAL A C 1
ATOM 665 O O . VAL A 1 89 ? 5.363 -4.490 -17.837 1.00 94.44 89 VAL A O 1
ATOM 668 N N . THR A 1 90 ? 3.410 -5.319 -17.126 1.00 95.81 90 THR A N 1
ATOM 669 C CA . THR A 1 90 ? 3.739 -5.162 -15.700 1.00 95.81 90 THR A CA 1
ATOM 670 C C . THR A 1 90 ? 4.751 -6.199 -15.244 1.00 95.81 90 THR A C 1
ATOM 672 O O . THR A 1 90 ? 5.648 -5.879 -14.466 1.00 95.81 90 THR A O 1
ATOM 675 N N . ARG A 1 91 ? 4.642 -7.429 -15.757 1.00 96.31 91 ARG A N 1
ATOM 676 C CA . ARG A 1 91 ? 5.588 -8.514 -15.497 1.00 96.31 91 ARG A CA 1
ATOM 677 C C . ARG A 1 91 ? 6.992 -8.148 -15.965 1.00 96.31 91 ARG A C 1
ATOM 679 O O . ARG A 1 91 ? 7.934 -8.343 -15.202 1.00 96.31 91 ARG A O 1
ATOM 686 N N . GLU A 1 92 ? 7.134 -7.638 -17.186 1.00 96.56 92 GLU A N 1
ATOM 687 C CA . GLU A 1 92 ? 8.427 -7.218 -17.722 1.00 96.56 92 GLU A CA 1
ATOM 688 C C . GLU A 1 92 ? 8.989 -6.076 -16.884 1.00 96.56 92 GLU A C 1
ATOM 690 O O . GLU A 1 92 ? 10.073 -6.221 -16.336 1.00 96.56 92 GLU A O 1
ATOM 695 N N . LEU A 1 93 ? 8.209 -5.017 -16.641 1.00 96.12 93 LEU A N 1
ATOM 696 C CA . LEU A 1 93 ? 8.651 -3.872 -15.842 1.00 96.12 93 LEU A CA 1
ATOM 697 C C . LEU A 1 93 ? 9.171 -4.284 -14.450 1.00 96.12 93 LEU A C 1
ATOM 699 O O . LEU A 1 93 ? 10.242 -3.847 -14.026 1.00 96.12 93 LEU A O 1
ATOM 703 N N . LEU A 1 94 ? 8.452 -5.174 -13.757 1.00 97.06 94 LEU A N 1
ATOM 704 C CA . LEU A 1 94 ? 8.848 -5.703 -12.447 1.00 97.06 94 LEU A CA 1
ATOM 705 C C . LEU A 1 94 ? 10.111 -6.579 -12.507 1.00 97.06 94 LEU A C 1
ATOM 707 O O . LEU A 1 94 ? 10.870 -6.617 -11.539 1.00 97.06 94 LEU A O 1
ATOM 711 N N . ARG A 1 95 ? 10.347 -7.292 -13.615 1.00 96.19 95 ARG A N 1
ATOM 712 C CA . ARG A 1 95 ? 11.533 -8.143 -13.809 1.00 96.19 95 ARG A CA 1
ATOM 713 C C . ARG A 1 95 ? 12.754 -7.338 -14.240 1.00 96.19 95 ARG A C 1
ATOM 715 O O . ARG A 1 95 ? 13.833 -7.552 -13.688 1.00 96.19 95 ARG A O 1
ATOM 722 N N . THR A 1 96 ? 12.592 -6.390 -15.161 1.00 97.06 96 THR A N 1
ATOM 723 C CA . THR A 1 96 ? 13.654 -5.468 -15.575 1.00 97.06 96 THR A CA 1
ATOM 724 C C . THR A 1 9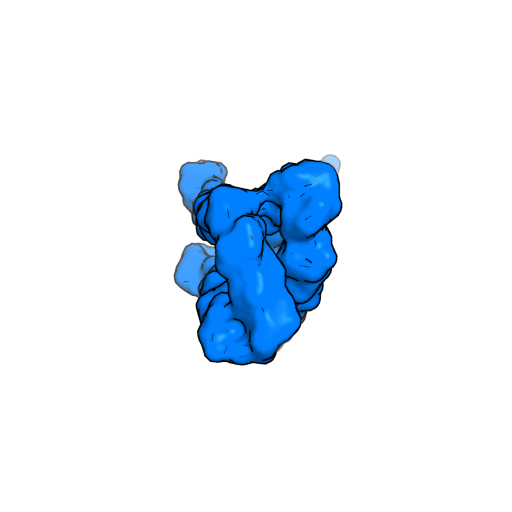6 ? 14.143 -4.664 -14.366 1.00 97.06 96 THR A C 1
ATOM 726 O O . THR A 1 96 ? 15.343 -4.608 -14.098 1.00 97.06 96 THR A O 1
ATOM 729 N N . HIS A 1 97 ? 13.217 -4.126 -13.562 1.00 96.62 97 HIS A N 1
ATOM 730 C CA . HIS A 1 97 ? 13.510 -3.353 -12.350 1.00 96.62 97 HIS A CA 1
ATOM 731 C C . HIS A 1 97 ? 13.403 -4.194 -11.066 1.00 96.62 97 HIS A C 1
ATOM 733 O O . HIS A 1 97 ? 12.827 -3.754 -10.070 1.00 96.62 97 HIS A O 1
ATOM 739 N N . HIS A 1 98 ? 13.983 -5.399 -11.063 1.00 94.94 98 HIS A N 1
ATOM 740 C CA . HIS A 1 98 ? 13.868 -6.356 -9.954 1.00 94.94 98 HIS A CA 1
ATOM 741 C C . HIS A 1 98 ? 14.293 -5.798 -8.583 1.00 94.94 98 HIS A C 1
ATOM 743 O O . HIS A 1 98 ? 13.641 -6.089 -7.583 1.00 94.94 98 HIS A O 1
ATOM 749 N N . LEU A 1 99 ? 15.358 -4.987 -8.507 1.00 97.56 99 LEU A N 1
ATOM 750 C CA . LEU A 1 99 ? 15.816 -4.426 -7.231 1.00 97.56 99 LEU A CA 1
ATOM 751 C C . LEU A 1 99 ? 14.831 -3.370 -6.679 1.00 97.56 99 LEU A C 1
ATOM 753 O O . LEU A 1 99 ? 14.385 -3.539 -5.541 1.00 97.56 99 LEU A O 1
ATOM 757 N N . PRO A 1 100 ? 14.404 -2.346 -7.450 1.00 97.50 100 PRO A N 1
ATOM 758 C CA . PRO A 1 100 ? 13.290 -1.482 -7.055 1.00 97.50 100 PRO A CA 1
ATOM 759 C C . PRO A 1 100 ? 12.000 -2.239 -6.717 1.00 97.50 100 PRO A C 1
ATOM 761 O O . PRO A 1 100 ? 11.338 -1.887 -5.747 1.00 97.50 100 PRO A O 1
ATOM 764 N N . ALA A 1 101 ? 11.657 -3.300 -7.454 1.00 97.81 101 ALA A N 1
ATOM 765 C CA . ALA A 1 101 ? 10.471 -4.113 -7.181 1.00 97.81 101 ALA A CA 1
ATOM 766 C C . ALA A 1 101 ? 10.559 -4.859 -5.834 1.00 97.81 101 ALA A C 1
ATOM 768 O O . ALA A 1 101 ? 9.585 -4.904 -5.082 1.00 97.81 101 ALA A O 1
ATOM 769 N N . LEU A 1 102 ? 11.732 -5.402 -5.486 1.00 98.19 102 LEU A N 1
ATOM 770 C CA . LEU A 1 102 ? 11.977 -6.007 -4.172 1.00 98.19 102 LEU A CA 1
ATOM 771 C C . LEU A 1 102 ? 11.881 -4.972 -3.045 1.00 98.19 102 LEU A C 1
ATOM 773 O O . LEU A 1 102 ? 11.270 -5.240 -2.010 1.00 98.19 102 LEU A O 1
ATOM 777 N N . LEU A 1 103 ? 12.447 -3.780 -3.249 1.00 98.50 103 LEU A N 1
ATOM 778 C CA . LEU A 1 103 ? 12.344 -2.682 -2.287 1.00 98.50 103 LEU A CA 1
ATOM 779 C C . LEU A 1 103 ? 10.905 -2.177 -2.148 1.00 98.50 103 LEU A C 1
ATOM 781 O O . LEU A 1 103 ? 10.486 -1.870 -1.037 1.00 98.50 103 LEU A O 1
ATOM 785 N N . LEU A 1 104 ? 10.135 -2.143 -3.237 1.00 98.56 104 LEU A N 1
ATOM 786 C CA . LEU A 1 104 ? 8.714 -1.805 -3.230 1.00 98.56 104 LEU A CA 1
ATOM 787 C C . LEU A 1 104 ? 7.928 -2.807 -2.377 1.00 98.56 104 LEU A C 1
ATOM 789 O O . LEU A 1 104 ? 7.169 -2.396 -1.503 1.00 98.56 104 LEU A O 1
ATOM 793 N N . LEU A 1 105 ? 8.152 -4.112 -2.573 1.00 98.56 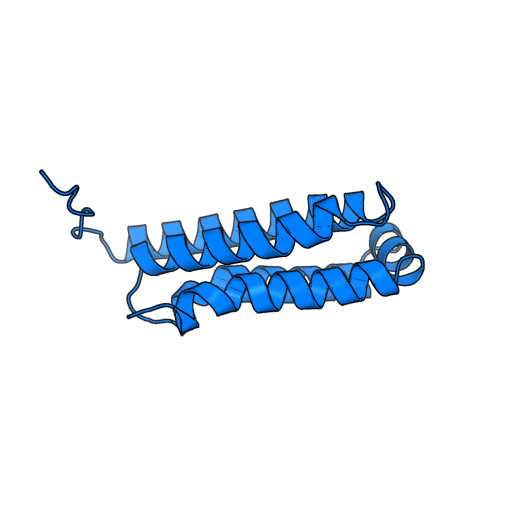105 LEU A N 1
ATOM 794 C CA . LEU A 1 105 ? 7.546 -5.168 -1.757 1.00 98.56 105 LEU A CA 1
ATOM 795 C C . LEU A 1 105 ? 7.892 -5.001 -0.269 1.00 98.56 105 LEU A C 1
ATOM 797 O O . LEU A 1 105 ? 7.004 -5.036 0.588 1.00 98.56 105 LEU A O 1
ATOM 801 N N . ALA A 1 106 ? 9.171 -4.792 0.048 1.00 98.44 106 ALA A N 1
ATOM 802 C CA . ALA A 1 106 ? 9.622 -4.580 1.421 1.00 98.44 106 ALA A CA 1
ATOM 803 C C . ALA A 1 106 ? 9.007 -3.312 2.041 1.00 98.44 106 ALA A C 1
ATOM 805 O O . ALA A 1 106 ? 8.544 -3.333 3.180 1.00 98.44 106 ALA A O 1
ATOM 806 N N . ALA A 1 107 ? 8.947 -2.215 1.287 1.00 98.31 107 ALA A N 1
ATOM 807 C CA . ALA A 1 107 ? 8.391 -0.950 1.745 1.00 98.31 107 ALA A CA 1
ATOM 808 C C . ALA A 1 107 ? 6.871 -1.014 1.944 1.00 98.31 107 ALA A C 1
ATOM 810 O O . ALA A 1 107 ? 6.386 -0.574 2.984 1.00 98.31 107 ALA A O 1
ATOM 811 N N . GLY A 1 108 ? 6.123 -1.602 1.007 1.00 98.00 108 GLY A N 1
ATOM 812 C CA . GLY A 1 108 ? 4.671 -1.761 1.114 1.00 98.00 108 GLY A CA 1
ATOM 813 C C . GLY A 1 108 ? 4.262 -2.661 2.283 1.00 98.00 108 GLY A C 1
ATOM 814 O O . GLY A 1 108 ? 3.394 -2.296 3.079 1.00 98.00 108 GLY A O 1
ATOM 815 N N . THR A 1 109 ? 4.940 -3.803 2.458 1.00 98.06 109 THR A N 1
ATOM 816 C CA . THR A 1 109 ? 4.702 -4.704 3.604 1.00 98.06 109 THR A CA 1
ATOM 817 C C . THR A 1 109 ? 4.989 -4.016 4.935 1.00 98.06 109 THR A C 1
ATOM 819 O O . THR A 1 109 ? 4.135 -3.987 5.825 1.00 98.06 109 THR A O 1
ATOM 822 N N . ALA A 1 110 ? 6.176 -3.429 5.079 1.00 97.69 110 ALA A N 1
ATOM 823 C CA . ALA A 1 110 ? 6.588 -2.815 6.328 1.00 97.69 110 ALA A CA 1
ATOM 824 C C . ALA A 1 110 ? 5.787 -1.537 6.637 1.00 97.69 110 ALA A C 1
ATOM 826 O O . ALA A 1 110 ? 5.387 -1.333 7.785 1.00 97.69 110 ALA A O 1
ATOM 827 N N . GLY A 1 111 ? 5.449 -0.744 5.616 1.00 96.56 111 GLY A N 1
ATOM 828 C CA . GLY A 1 111 ? 4.559 0.409 5.724 1.00 96.56 111 GLY A CA 1
ATOM 829 C C . GLY A 1 111 ? 3.178 0.023 6.242 1.00 96.56 111 GLY A C 1
ATOM 830 O O . GLY A 1 111 ? 2.690 0.623 7.198 1.00 96.56 111 GLY A O 1
ATOM 831 N N . GLY A 1 112 ? 2.579 -1.035 5.688 1.00 96.00 112 GLY A N 1
ATOM 832 C CA . GLY A 1 112 ? 1.291 -1.556 6.143 1.00 96.00 112 GLY A CA 1
ATOM 833 C C . GLY A 1 112 ? 1.309 -2.105 7.575 1.00 96.00 112 GLY A C 1
ATOM 834 O O . GLY A 1 112 ? 0.333 -1.935 8.305 1.00 96.00 112 GLY A O 1
ATOM 835 N N . ILE A 1 113 ? 2.404 -2.734 8.011 1.00 95.44 113 ILE A N 1
ATOM 836 C CA . ILE A 1 113 ? 2.516 -3.359 9.343 1.00 95.44 113 ILE A CA 1
ATOM 837 C C . ILE A 1 113 ? 2.850 -2.336 10.439 1.00 95.44 113 ILE A C 1
ATOM 839 O O . ILE A 1 113 ? 2.340 -2.429 11.559 1.00 95.44 113 ILE A O 1
ATOM 843 N N . TRP A 1 114 ? 3.682 -1.339 10.136 1.00 94.56 114 TRP A N 1
ATOM 844 C CA . TRP A 1 114 ? 4.225 -0.389 11.111 1.00 94.56 114 TRP A CA 1
ATOM 845 C C . TRP A 1 114 ? 3.186 0.277 12.042 1.00 94.56 114 TRP A C 1
ATOM 847 O O . TRP A 1 114 ? 3.435 0.361 13.250 1.00 94.56 114 TRP A O 1
ATOM 857 N N . PRO A 1 115 ? 1.999 0.712 11.569 1.00 93.38 115 PRO A N 1
ATOM 858 C CA . PRO A 1 115 ? 0.970 1.305 12.426 1.00 93.38 115 PRO A CA 1
ATOM 859 C C . PRO A 1 115 ? 0.406 0.391 13.513 1.00 93.38 115 PRO A C 1
ATOM 861 O O . PRO A 1 115 ? -0.173 0.891 14.480 1.00 93.38 115 PRO A O 1
ATOM 864 N N . LEU A 1 116 ? 0.539 -0.926 13.351 1.00 90.81 116 LEU A N 1
ATOM 865 C CA . LEU A 1 116 ? 0.111 -1.899 14.353 1.00 90.81 116 LEU A CA 1
ATOM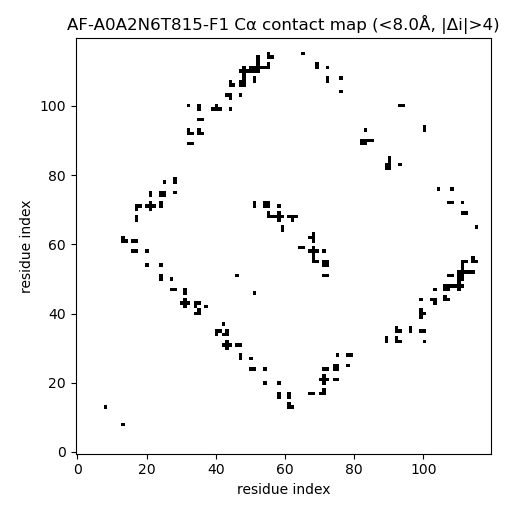 866 C C . LEU A 1 116 ? 1.151 -2.035 15.466 1.00 90.81 116 LEU A C 1
ATOM 868 O O . LEU A 1 116 ? 0.784 -2.166 16.627 1.00 90.81 116 LEU A O 1
ATOM 872 N N . LEU A 1 117 ? 2.438 -1.928 15.126 1.00 89.31 117 LEU A N 1
ATOM 873 C CA . LEU A 1 117 ? 3.546 -2.013 16.084 1.00 89.31 117 LEU A CA 1
ATOM 874 C C . LEU A 1 117 ? 3.647 -0.768 16.978 1.00 89.31 117 LEU A C 1
ATOM 876 O O . LEU A 1 117 ? 4.115 -0.846 18.109 1.00 89.31 117 LEU A O 1
ATOM 880 N N . ARG A 1 118 ? 3.203 0.392 16.476 1.00 76.50 118 ARG A N 1
ATOM 881 C CA . ARG A 1 118 ? 3.161 1.661 17.226 1.00 76.50 118 ARG A CA 1
ATOM 882 C C . ARG A 1 118 ? 1.855 1.908 17.987 1.00 76.50 118 ARG A C 1
ATOM 884 O O . ARG A 1 118 ? 1.692 2.992 18.545 1.00 76.50 118 ARG A O 1
ATOM 891 N N . ALA A 1 119 ? 0.928 0.953 18.003 1.00 62.44 119 ALA A N 1
ATOM 892 C CA . ALA A 1 119 ? -0.282 1.052 18.808 1.00 62.44 119 ALA A CA 1
ATOM 893 C C . ALA A 1 119 ? 0.078 0.893 20.298 1.00 62.44 119 ALA A C 1
ATOM 895 O O . ALA A 1 119 ? 0.170 -0.225 20.795 1.00 62.44 119 ALA A O 1
ATOM 896 N N . LYS A 1 120 ? 0.342 2.015 20.974 1.00 45.44 120 LYS A N 1
ATOM 897 C CA . LYS A 1 120 ? 0.277 2.119 22.435 1.00 45.44 120 LYS A CA 1
ATOM 898 C C . LYS A 1 120 ? -1.129 2.525 22.847 1.00 45.44 120 LYS A C 1
ATOM 900 O O . LYS A 1 120 ? -1.735 3.314 22.084 1.00 45.44 120 LYS A O 1
#

Sequence (120 aa):
MTPQPRTDFTPGEARAGITWLSVGALVTLLVEVGSLDKLWGIPAIVAAWVLGGVGTKTGRLWTSKSTIALVPTWTWLVGLALLYMGPDVTRELLRTHHLPALLLLAAGTAGGIWPLLRAK

Foldseek 3Di:
DPDDQDPDDDLVRLVVQLVVLLVVLLVLLVVLLVCCVPPVSVVSLQCLLQSLLVQLVSNCSSDVDSVSSLNSLVSNVVSLVCLCVDDPVSVVSCVVSVVSNVSSNVRNNCSNCVNVVPPD